Protein AF-A0A2I0JEA5-F1 (afdb_monomer_lite)

InterPro domains:
  IPR004908 ATPase, V1 complex, subunit H [PF03224] (2-89)
  IPR004908 ATPase, V1 complex, subunit H [PTHR10698] (1-89)
  IPR011989 Armadillo-like helical [G3DSA:1.25.10.10] (1-90)
  IPR016024 Armadillo-type fold [SSF48371] (2-89)

Structure (mmCIF, N/CA/C/O backbone):
data_AF-A0A2I0JEA5-F1
#
_entry.id   AF-A0A2I0JEA5-F1
#
loop_
_atom_site.group_PDB
_atom_site.id
_atom_site.type_symbol
_atom_site.label_atom_id
_atom_site.label_alt_id
_atom_site.label_comp_id
_atom_site.label_asym_id
_atom_site.label_entity_id
_atom_site.label_seq_id
_atom_site.pdbx_PDB_ins_code
_atom_site.Cartn_x
_atom_site.Cartn_y
_atom_site.Cartn_z
_atom_site.occupancy
_atom_site.B_iso_or_equiv
_atom_site.auth_seq_id
_atom_site.auth_comp_id
_atom_site.auth_asym_id
_atom_site.auth_atom_id
_atom_site.pdbx_PDB_model_num
ATOM 1 N N . MET A 1 1 ? -19.855 -1.193 14.163 1.00 40.34 1 MET A N 1
ATOM 2 C CA . MET A 1 1 ? -18.532 -0.994 13.542 1.00 40.34 1 MET A CA 1
ATOM 3 C C . MET A 1 1 ? -17.511 -1.770 14.351 1.00 40.34 1 MET A C 1
ATOM 5 O O . MET A 1 1 ? -17.206 -1.378 15.468 1.00 40.34 1 MET A O 1
ATOM 9 N N . THR A 1 2 ? -17.089 -2.930 13.860 1.00 38.00 2 THR A N 1
ATOM 10 C CA . THR A 1 2 ? -16.048 -3.749 14.490 1.00 38.00 2 THR A CA 1
ATOM 11 C C . THR A 1 2 ? -14.720 -3.365 13.857 1.00 38.00 2 THR A C 1
ATOM 13 O O . THR A 1 2 ? -14.459 -3.726 12.715 1.00 38.00 2 THR A O 1
ATOM 16 N N . THR A 1 3 ? -13.891 -2.620 14.584 1.00 44.97 3 THR A N 1
ATOM 17 C CA . THR A 1 3 ? -12.482 -2.419 14.236 1.00 44.97 3 THR A CA 1
ATOM 18 C C . THR A 1 3 ? -11.803 -3.783 14.220 1.00 44.97 3 THR A C 1
ATOM 20 O O . THR A 1 3 ? -11.616 -4.415 15.263 1.00 44.97 3 THR A O 1
ATOM 23 N N . LYS A 1 4 ? -11.480 -4.294 13.031 1.00 52.34 4 LYS A N 1
ATOM 24 C CA . LYS A 1 4 ? -10.630 -5.478 12.931 1.00 52.34 4 LYS A CA 1
ATOM 25 C C . LYS A 1 4 ? -9.209 -5.025 13.243 1.00 52.34 4 LYS A C 1
ATOM 27 O O . LYS A 1 4 ? -8.695 -4.084 12.651 1.00 52.34 4 LYS A O 1
ATOM 32 N N . LEU A 1 5 ? -8.587 -5.667 14.227 1.00 54.50 5 LEU A N 1
ATOM 33 C CA . LEU A 1 5 ? -7.173 -5.455 14.518 1.00 54.50 5 LEU A CA 1
ATOM 34 C C . LEU A 1 5 ? -6.366 -5.758 13.251 1.00 54.50 5 LEU A C 1
ATOM 36 O O . LEU A 1 5 ? -6.625 -6.773 12.600 1.00 54.50 5 LEU A O 1
ATOM 40 N N . ILE A 1 6 ? -5.375 -4.919 12.931 1.00 59.97 6 ILE A N 1
ATOM 41 C CA . ILE A 1 6 ? -4.393 -5.261 11.900 1.00 59.97 6 ILE A CA 1
ATOM 42 C C . ILE A 1 6 ? -3.859 -6.672 12.192 1.00 59.97 6 ILE A C 1
ATOM 44 O O . ILE A 1 6 ? -3.359 -6.948 13.286 1.00 59.97 6 ILE A O 1
ATOM 48 N N . THR A 1 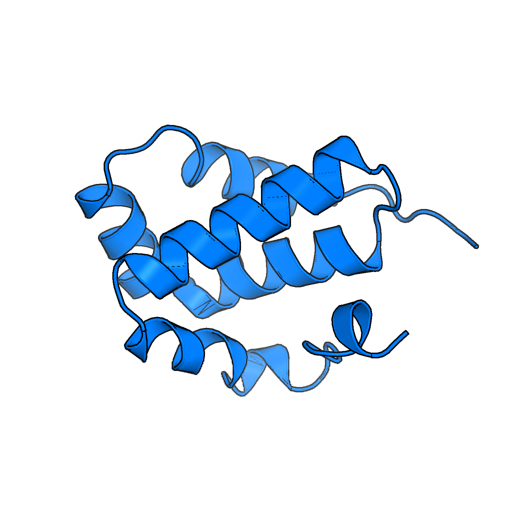7 ? -3.908 -7.555 11.197 1.00 64.12 7 THR A N 1
ATOM 49 C CA . THR A 1 7 ? -3.226 -8.848 11.267 1.00 64.12 7 THR A CA 1
ATOM 50 C C . THR A 1 7 ? -1.716 -8.631 11.407 1.00 64.12 7 THR A C 1
ATOM 52 O O . THR A 1 7 ? -1.131 -7.776 10.744 1.00 64.12 7 THR A O 1
ATOM 55 N N . GLY A 1 8 ? -1.041 -9.405 12.265 1.00 62.47 8 GLY A N 1
ATOM 56 C CA . GLY A 1 8 ? 0.393 -9.216 12.552 1.00 62.47 8 GLY A CA 1
ATOM 57 C C . GLY A 1 8 ? 1.288 -9.163 11.302 1.00 62.47 8 GLY A C 1
ATOM 58 O O . GLY A 1 8 ? 2.291 -8.451 11.288 1.00 62.47 8 GLY A O 1
ATOM 59 N N . THR A 1 9 ? 0.881 -9.837 10.226 1.00 67.50 9 THR A N 1
ATOM 60 C CA . THR A 1 9 ? 1.529 -9.821 8.908 1.00 67.50 9 THR A CA 1
ATOM 61 C C . THR A 1 9 ? 1.521 -8.438 8.246 1.00 67.50 9 THR A C 1
ATOM 63 O O . THR A 1 9 ? 2.542 -8.003 7.716 1.00 67.50 9 THR A O 1
ATOM 66 N N . CYS A 1 10 ? 0.414 -7.698 8.325 1.00 68.81 10 CYS A N 1
ATOM 67 C CA . CYS A 1 10 ? 0.292 -6.352 7.761 1.00 68.81 10 CYS A CA 1
ATOM 68 C C . CYS A 1 10 ? 1.204 -5.348 8.487 1.00 68.81 10 CYS A C 1
ATOM 70 O O . CYS A 1 10 ? 1.895 -4.567 7.837 1.00 68.81 10 CYS A O 1
ATOM 72 N N . LEU A 1 11 ? 1.307 -5.421 9.823 1.00 71.62 11 LEU A N 1
ATOM 73 C CA . LEU A 1 11 ? 2.259 -4.595 10.584 1.00 71.62 11 LEU A CA 1
ATOM 74 C C . LEU A 1 11 ? 3.721 -4.922 10.250 1.00 71.62 11 LEU A C 1
ATOM 76 O O . LEU A 1 11 ? 4.561 -4.024 10.219 1.00 71.62 11 LEU A O 1
ATOM 80 N N . GLN A 1 12 ? 4.049 -6.194 10.008 1.00 76.06 12 GLN A N 1
ATOM 81 C CA . GLN A 1 12 ? 5.403 -6.591 9.614 1.00 76.06 12 GLN A CA 1
ATOM 82 C C . GLN A 1 12 ? 5.781 -6.055 8.230 1.00 76.06 12 GLN A C 1
ATOM 84 O O . GLN A 1 12 ? 6.895 -5.557 8.059 1.00 76.06 12 GLN A O 1
ATOM 89 N N . LEU A 1 13 ? 4.861 -6.118 7.263 1.00 76.31 13 LEU A N 1
ATOM 90 C CA . LEU A 1 13 ? 5.073 -5.559 5.928 1.00 76.31 13 LEU A CA 1
ATOM 91 C C . LEU A 1 13 ? 5.204 -4.033 5.975 1.00 76.31 13 LEU A C 1
ATOM 93 O O . LEU A 1 13 ? 6.155 -3.498 5.404 1.00 76.31 13 LEU A O 1
ATOM 97 N N . LEU A 1 14 ? 4.352 -3.348 6.746 1.00 80.38 14 LEU A N 1
ATOM 98 C CA . LEU A 1 14 ? 4.461 -1.904 6.964 1.00 80.38 14 LEU A CA 1
ATOM 99 C C . LEU A 1 14 ? 5.833 -1.532 7.547 1.00 80.38 14 LEU A C 1
ATOM 101 O O . LEU A 1 14 ? 6.508 -0.663 7.015 1.00 80.38 14 LEU A O 1
ATOM 105 N N . ARG A 1 15 ? 6.307 -2.252 8.575 1.00 81.06 15 ARG A N 1
ATOM 106 C CA . ARG A 1 15 ? 7.640 -2.034 9.173 1.00 81.06 15 ARG A CA 1
ATOM 107 C C . ARG A 1 15 ? 8.803 -2.331 8.225 1.00 81.06 15 ARG A C 1
ATOM 109 O O . ARG A 1 15 ? 9.878 -1.766 8.399 1.00 81.06 15 ARG A O 1
ATOM 116 N N . ARG A 1 16 ? 8.634 -3.246 7.264 1.00 78.88 16 ARG A N 1
ATOM 117 C CA . ARG A 1 16 ? 9.649 -3.506 6.228 1.00 78.88 16 ARG A CA 1
ATOM 118 C C . ARG A 1 16 ? 9.719 -2.382 5.200 1.00 78.88 16 ARG A C 1
ATOM 120 O O . ARG A 1 16 ? 10.805 -2.134 4.685 1.00 78.88 16 ARG A O 1
ATOM 127 N N . TYR A 1 17 ? 8.588 -1.743 4.918 1.00 78.12 17 TYR A N 1
ATOM 128 C CA . TYR A 1 17 ? 8.474 -0.639 3.969 1.00 78.12 17 TYR A CA 1
ATOM 129 C C . TYR A 1 17 ? 8.829 0.722 4.595 1.00 78.12 17 TYR A C 1
ATOM 131 O O . TYR A 1 17 ? 9.392 1.584 3.921 1.00 78.12 17 TYR A O 1
ATOM 139 N N . ASP A 1 18 ? 8.539 0.898 5.887 1.00 78.50 18 ASP A N 1
ATOM 140 C CA . ASP A 1 18 ? 8.781 2.127 6.645 1.00 78.50 18 ASP A CA 1
ATOM 141 C C . ASP A 1 18 ? 10.280 2.430 6.822 1.00 78.50 18 ASP A C 1
ATOM 143 O O . ASP A 1 18 ? 11.104 1.532 7.025 1.00 78.50 18 ASP A O 1
ATOM 147 N N . LYS A 1 19 ? 10.631 3.722 6.771 1.00 74.69 19 LYS A N 1
ATOM 148 C CA . LYS A 1 19 ? 11.982 4.272 7.019 1.00 74.69 19 LYS A CA 1
ATOM 149 C C . LYS A 1 19 ? 13.111 3.668 6.172 1.00 74.69 19 LYS A C 1
ATOM 151 O O . LYS A 1 19 ? 14.280 3.724 6.560 1.00 74.69 19 LYS A O 1
ATOM 156 N N . ARG A 1 20 ? 12.795 3.087 5.013 1.00 82.50 20 ARG A N 1
ATOM 157 C CA . ARG A 1 20 ? 13.792 2.591 4.053 1.00 82.50 20 ARG A CA 1
ATOM 158 C C . ARG A 1 20 ? 14.073 3.613 2.959 1.00 82.50 20 ARG A C 1
ATOM 160 O O . ARG A 1 20 ? 13.247 4.478 2.681 1.00 82.50 20 ARG A O 1
ATOM 167 N N . SER A 1 21 ? 15.243 3.495 2.331 1.00 84.06 21 SER A N 1
ATOM 168 C CA . SER A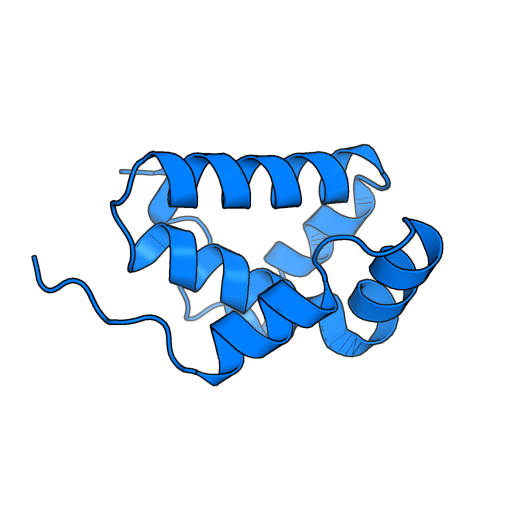 1 21 ? 15.581 4.308 1.164 1.00 84.06 21 SER A CA 1
ATOM 169 C C . SER A 1 21 ? 14.582 4.065 0.035 1.00 84.06 21 SER A C 1
ATOM 171 O O . SER A 1 21 ? 14.041 2.966 -0.112 1.00 84.06 21 SER A O 1
ATOM 173 N N . GLU A 1 22 ? 14.367 5.083 -0.795 1.00 82.00 22 GLU A N 1
ATOM 174 C CA . GLU A 1 22 ? 13.466 5.005 -1.947 1.00 82.00 22 GLU A CA 1
ATOM 175 C C . GLU A 1 22 ? 13.808 3.826 -2.872 1.00 82.00 22 GLU A C 1
ATOM 177 O O . GLU A 1 22 ? 12.917 3.099 -3.304 1.00 82.00 22 GLU A O 1
ATOM 182 N N . SER A 1 23 ? 15.101 3.574 -3.097 1.00 83.94 23 SER A N 1
ATOM 183 C CA . SER A 1 23 ? 15.597 2.441 -3.887 1.00 83.94 23 SER A CA 1
ATOM 184 C C . SER A 1 23 ? 15.163 1.082 -3.335 1.00 83.94 23 SER A C 1
ATOM 186 O O . SER A 1 23 ? 14.793 0.191 -4.095 1.00 83.94 23 SER A O 1
ATOM 188 N N . TYR A 1 24 ? 15.164 0.923 -2.012 1.00 87.00 24 TYR A N 1
ATOM 189 C CA . TYR A 1 24 ? 14.760 -0.323 -1.371 1.00 87.00 24 TYR A CA 1
ATOM 190 C C . TYR A 1 24 ? 13.239 -0.483 -1.379 1.00 87.00 24 TYR A C 1
ATOM 192 O O . TYR A 1 24 ? 12.732 -1.567 -1.651 1.00 87.00 24 TYR A O 1
ATOM 200 N N . ARG A 1 25 ? 12.494 0.610 -1.156 1.00 87.38 25 ARG A N 1
ATOM 201 C CA . ARG A 1 25 ? 11.028 0.623 -1.306 1.00 87.38 25 ARG A CA 1
ATOM 202 C C . ARG A 1 25 ? 10.626 0.269 -2.737 1.00 87.38 25 ARG A C 1
ATOM 204 O O . ARG A 1 25 ? 9.693 -0.499 -2.920 1.00 87.38 25 ARG A O 1
ATOM 211 N N . ALA A 1 26 ? 11.355 0.771 -3.735 1.00 85.94 26 ALA A N 1
ATOM 212 C CA . ALA A 1 26 ? 11.143 0.420 -5.133 1.00 85.94 26 ALA A CA 1
ATOM 213 C C . ALA A 1 26 ? 11.305 -1.084 -5.374 1.00 85.94 26 ALA A C 1
ATOM 215 O O . ALA A 1 26 ? 10.395 -1.696 -5.921 1.00 85.94 26 ALA A O 1
ATOM 216 N N . GLN A 1 27 ? 12.400 -1.671 -4.886 1.00 88.12 27 GLN A N 1
ATOM 217 C CA . GLN A 1 27 ? 12.656 -3.102 -5.023 1.00 88.12 27 GLN A CA 1
ATOM 218 C C . GLN A 1 27 ? 11.560 -3.954 -4.367 1.00 88.12 27 GLN A C 1
ATOM 220 O O . GLN A 1 27 ? 11.050 -4.877 -4.988 1.00 88.12 27 GLN A O 1
ATOM 225 N N . LEU A 1 28 ? 11.128 -3.603 -3.151 1.00 88.50 28 LEU A N 1
ATOM 226 C CA . LEU A 1 28 ? 10.034 -4.312 -2.475 1.00 88.50 28 LEU A CA 1
ATOM 227 C C . LEU A 1 28 ? 8.720 -4.279 -3.269 1.00 88.50 28 LEU A C 1
ATOM 229 O O . LEU A 1 28 ? 7.962 -5.245 -3.246 1.00 88.50 28 LEU A O 1
ATOM 233 N N . LEU A 1 29 ? 8.437 -3.168 -3.953 1.00 88.31 29 LEU A N 1
ATOM 234 C CA . LEU A 1 29 ? 7.238 -3.028 -4.782 1.00 88.31 29 LEU A CA 1
ATOM 235 C C . LEU A 1 29 ? 7.355 -3.747 -6.126 1.00 88.31 29 LEU A C 1
ATOM 237 O O . LEU A 1 29 ? 6.331 -4.147 -6.678 1.00 88.31 29 LEU A O 1
ATOM 241 N N . ASP A 1 30 ? 8.568 -3.895 -6.650 1.00 87.12 30 ASP A N 1
ATOM 242 C CA . ASP A 1 30 ? 8.822 -4.693 -7.848 1.00 87.12 30 ASP A CA 1
ATOM 243 C C . ASP A 1 30 ? 8.712 -6.197 -7.545 1.00 87.12 30 ASP A C 1
ATOM 245 O O . ASP A 1 30 ? 8.167 -6.933 -8.367 1.00 87.12 30 ASP A O 1
ATOM 249 N N . ASP A 1 31 ? 9.150 -6.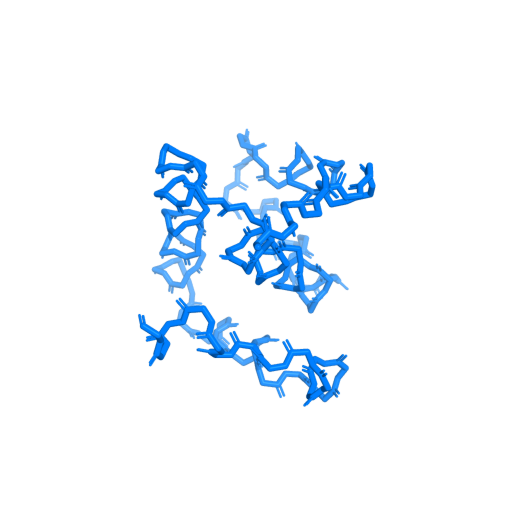628 -6.357 1.00 87.06 31 ASP A N 1
ATOM 250 C CA . ASP A 1 31 ? 9.096 -8.027 -5.921 1.00 87.06 31 ASP A CA 1
ATOM 251 C C . ASP A 1 31 ? 7.681 -8.452 -5.475 1.00 87.06 31 ASP A C 1
ATOM 253 O O . ASP A 1 31 ? 7.183 -9.484 -5.917 1.00 87.06 31 ASP A O 1
ATOM 257 N N . ASP A 1 32 ? 7.017 -7.657 -4.622 1.00 85.38 32 ASP A N 1
ATOM 258 C CA . ASP A 1 32 ? 5.767 -8.037 -3.932 1.00 85.38 32 ASP A CA 1
ATOM 259 C C . ASP A 1 32 ? 4.733 -6.887 -3.863 1.00 85.38 32 ASP A C 1
ATOM 261 O O . ASP A 1 32 ? 3.930 -6.774 -2.930 1.00 85.38 32 ASP A O 1
ATOM 265 N N . GLY A 1 33 ? 4.715 -6.005 -4.866 1.00 86.75 33 GLY A N 1
ATOM 266 C CA . GLY A 1 33 ? 3.865 -4.805 -4.911 1.00 86.75 33 GLY A CA 1
ATOM 267 C C . GLY A 1 33 ? 2.389 -4.997 -4.521 1.00 86.75 33 GLY A C 1
ATOM 268 O O . GLY A 1 33 ? 1.909 -4.252 -3.659 1.00 86.75 33 GLY A O 1
ATOM 269 N N . PRO A 1 34 ? 1.657 -5.988 -5.068 1.00 87.81 34 PRO A N 1
ATOM 270 C CA . PRO A 1 34 ? 0.254 -6.215 -4.712 1.00 87.81 34 PRO A CA 1
ATOM 271 C C . PRO A 1 34 ? 0.044 -6.554 -3.229 1.00 87.81 34 PRO A C 1
ATOM 273 O O . PRO A 1 34 ? -0.957 -6.143 -2.642 1.00 87.81 34 PRO A O 1
ATOM 276 N N . ALA A 1 35 ? 0.993 -7.247 -2.588 1.00 86.69 35 ALA A N 1
ATOM 277 C CA . ALA A 1 35 ? 0.909 -7.565 -1.164 1.00 86.69 35 ALA A CA 1
ATOM 278 C C . ALA A 1 35 ? 1.015 -6.300 -0.300 1.00 86.69 35 ALA A C 1
ATOM 280 O O . ALA A 1 35 ? 0.268 -6.152 0.667 1.00 86.69 35 ALA A O 1
ATOM 281 N N . TYR A 1 36 ? 1.884 -5.356 -0.671 1.00 87.75 36 TYR A N 1
ATOM 282 C CA . TYR A 1 36 ? 1.983 -4.061 0.008 1.00 87.75 36 TYR A CA 1
ATOM 283 C C . TYR A 1 36 ? 0.725 -3.213 -0.183 1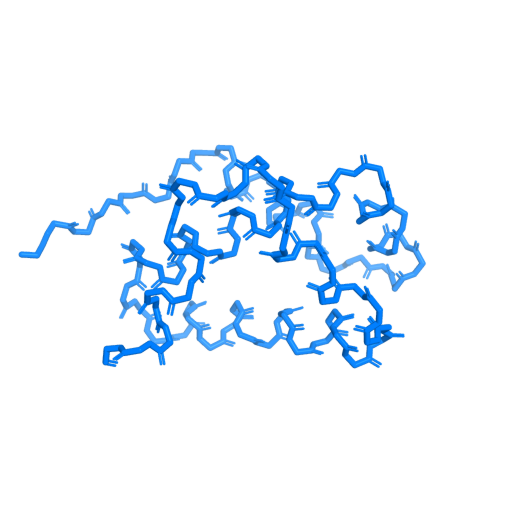.00 87.75 36 TYR A C 1
ATOM 285 O O . TYR A 1 36 ? 0.207 -2.665 0.789 1.00 87.75 36 TYR A O 1
ATOM 293 N N . VAL A 1 37 ? 0.183 -3.157 -1.403 1.00 87.69 37 VAL A N 1
ATOM 294 C CA . VAL A 1 37 ? -1.074 -2.441 -1.672 1.00 87.69 37 VAL A CA 1
ATOM 295 C C . VAL A 1 37 ? -2.227 -3.015 -0.853 1.00 87.69 37 VAL A C 1
ATOM 297 O O . VAL A 1 37 ? -2.958 -2.255 -0.219 1.00 87.69 37 VAL A O 1
ATOM 300 N N . ARG A 1 38 ? -2.341 -4.347 -0.774 1.00 85.50 38 ARG A N 1
ATOM 301 C CA . ARG A 1 38 ? -3.331 -5.019 0.080 1.00 85.50 38 ARG A CA 1
ATOM 302 C C . ARG A 1 38 ? -3.240 -4.564 1.532 1.00 85.50 38 ARG A C 1
ATOM 304 O O . ARG A 1 38 ? -4.255 -4.289 2.160 1.00 85.50 38 ARG A O 1
ATOM 311 N 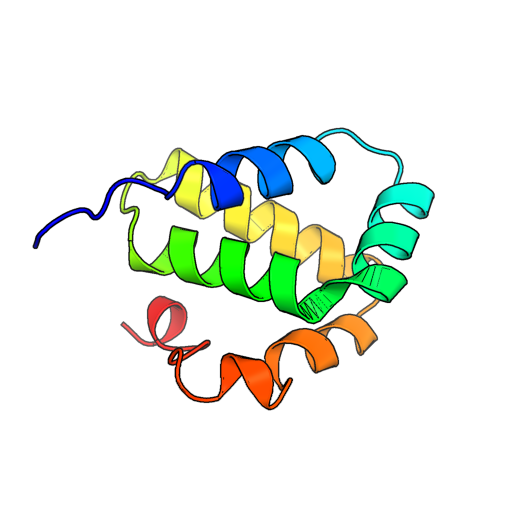N . VAL A 1 39 ? -2.026 -4.469 2.073 1.00 87.06 39 VAL A N 1
ATOM 312 C CA . VAL A 1 39 ? -1.805 -4.010 3.451 1.00 87.06 39 VAL A CA 1
ATOM 313 C C . VAL A 1 39 ? -2.313 -2.585 3.638 1.00 87.06 39 VAL A C 1
ATOM 315 O O . VAL A 1 39 ? -3.012 -2.332 4.616 1.00 87.06 39 VAL A O 1
ATOM 318 N N . PHE A 1 40 ? -2.001 -1.673 2.715 1.00 87.69 40 PHE A N 1
ATOM 319 C CA . PHE A 1 40 ? -2.461 -0.289 2.814 1.00 87.69 40 PHE A CA 1
ATOM 320 C C . PHE A 1 40 ? -3.988 -0.195 2.776 1.00 87.69 40 PHE A C 1
ATOM 322 O O . PHE A 1 40 ? -4.575 0.435 3.650 1.00 87.69 40 PHE A O 1
ATOM 329 N N . VAL A 1 41 ? -4.635 -0.891 1.839 1.00 85.50 41 VAL A N 1
ATOM 330 C CA . VAL A 1 41 ? -6.103 -0.923 1.711 1.00 85.50 41 VAL A CA 1
ATOM 331 C C . VAL A 1 41 ? -6.759 -1.533 2.949 1.00 85.50 41 VAL A C 1
ATOM 333 O O . VAL A 1 41 ? -7.700 -0.956 3.485 1.00 85.50 41 VAL A O 1
ATOM 336 N N . CYS A 1 42 ? -6.240 -2.654 3.458 1.00 83.25 42 CYS A N 1
ATOM 337 C CA . CYS A 1 42 ? -6.734 -3.264 4.693 1.00 83.25 42 CYS A CA 1
ATOM 338 C C . CYS A 1 42 ? -6.641 -2.306 5.883 1.00 83.25 42 CYS A C 1
ATOM 340 O O . CYS A 1 42 ? -7.561 -2.255 6.691 1.00 83.25 42 CYS A O 1
ATOM 342 N N . ILE A 1 43 ? -5.555 -1.534 5.997 1.00 82.75 43 ILE A N 1
ATOM 343 C CA . ILE A 1 43 ? -5.413 -0.544 7.070 1.00 82.75 43 ILE A CA 1
ATOM 344 C C . ILE A 1 43 ? -6.441 0.576 6.913 1.00 82.75 43 ILE A C 1
ATOM 346 O O . ILE A 1 43 ? -7.105 0.902 7.891 1.00 82.75 43 ILE A O 1
ATOM 350 N N . LEU A 1 44 ? -6.604 1.123 5.704 1.00 83.94 44 LEU A N 1
ATOM 351 C CA . LEU A 1 44 ? -7.583 2.180 5.435 1.00 83.94 44 LEU A CA 1
ATOM 352 C C . LEU A 1 44 ? -9.028 1.721 5.685 1.00 83.94 44 LEU A C 1
ATOM 354 O O . LEU A 1 44 ? -9.846 2.516 6.132 1.00 83.94 44 LEU A O 1
ATOM 358 N N . ARG A 1 45 ? -9.337 0.443 5.437 1.00 81.19 45 ARG A N 1
ATOM 359 C CA . ARG A 1 45 ? -10.667 -0.135 5.679 1.00 81.19 45 ARG A CA 1
ATOM 360 C C . ARG A 1 45 ? -10.922 -0.466 7.150 1.00 81.19 45 ARG A C 1
ATOM 362 O O . ARG A 1 45 ? -12.010 -0.223 7.665 1.00 81.19 45 ARG A O 1
ATOM 369 N N . ASP A 1 46 ? -9.948 -1.079 7.821 1.00 78.56 46 ASP A N 1
ATOM 370 C CA . ASP A 1 46 ? -10.170 -1.712 9.125 1.00 78.56 46 ASP A CA 1
ATOM 371 C C . ASP A 1 46 ? -9.780 -0.802 10.316 1.00 78.56 46 ASP A C 1
ATOM 373 O O . ASP A 1 46 ? -10.200 -1.062 11.452 1.00 78.56 46 ASP A O 1
ATOM 377 N N . ILE A 1 47 ? -9.009 0.274 10.083 1.00 80.31 47 ILE A N 1
ATOM 378 C CA . ILE A 1 47 ? -8.570 1.232 11.112 1.00 80.31 47 ILE A CA 1
ATOM 379 C C . ILE A 1 47 ? -9.120 2.629 10.860 1.00 80.31 47 ILE A C 1
ATOM 381 O O . ILE A 1 47 ? -8.850 3.253 9.845 1.00 80.31 47 ILE A O 1
ATOM 385 N N . PHE A 1 48 ? -9.753 3.175 11.898 1.00 75.38 48 PHE A N 1
ATOM 386 C CA . PHE A 1 48 ? -10.333 4.521 11.894 1.00 75.38 48 PHE A CA 1
ATOM 387 C C . PHE A 1 48 ? -9.562 5.526 12.764 1.00 75.38 48 PHE A C 1
ATOM 389 O O . PHE A 1 48 ? -10.075 6.593 13.086 1.00 75.38 48 PHE A O 1
ATOM 396 N N . LYS A 1 49 ? -8.340 5.194 13.204 1.00 82.19 49 LYS A N 1
ATOM 397 C CA . LYS A 1 49 ? -7.493 6.153 13.923 1.00 82.19 49 LYS A CA 1
ATOM 398 C C . LYS A 1 49 ? -6.900 7.136 12.912 1.00 82.19 49 LYS A C 1
ATOM 400 O O . LYS A 1 49 ? -6.076 6.727 12.100 1.00 82.19 49 LYS A O 1
ATOM 405 N N . GLU A 1 50 ? -7.280 8.406 13.019 1.00 81.19 50 GLU A N 1
ATOM 406 C CA . GLU A 1 50 ? -6.911 9.498 12.102 1.00 81.19 50 GLU A CA 1
ATOM 407 C C . GLU A 1 50 ? -5.412 9.520 11.769 1.00 81.19 50 GLU A C 1
ATOM 409 O O . GLU A 1 50 ? -5.045 9.308 10.620 1.00 81.19 50 GLU A O 1
ATOM 414 N N . GLU A 1 51 ? -4.540 9.585 12.780 1.00 80.81 51 GLU A N 1
ATOM 415 C CA . GLU A 1 51 ? -3.076 9.571 12.595 1.00 80.81 51 GLU A CA 1
ATOM 416 C C . GLU A 1 51 ? -2.568 8.367 11.777 1.00 80.81 51 GLU A C 1
ATOM 418 O O . GLU A 1 51 ? -1.567 8.449 11.072 1.00 80.81 51 GLU A O 1
ATOM 423 N N . THR A 1 52 ? -3.222 7.207 11.905 1.00 84.19 52 THR A N 1
ATOM 424 C CA . THR A 1 52 ? -2.821 5.984 11.190 1.00 84.19 52 THR A CA 1
ATOM 425 C C . THR A 1 52 ? -3.284 6.013 9.741 1.00 84.19 52 THR A C 1
ATOM 427 O O . THR A 1 52 ? -2.540 5.588 8.858 1.00 84.19 52 THR A O 1
ATOM 430 N N . VAL A 1 53 ? -4.489 6.529 9.502 1.00 84.88 53 VAL A N 1
ATOM 431 C CA . VAL A 1 53 ? -5.038 6.726 8.160 1.00 84.88 53 VAL A CA 1
ATOM 432 C C . VAL A 1 53 ? -4.200 7.753 7.404 1.00 84.88 53 VAL A C 1
ATOM 434 O O . VAL A 1 53 ? -3.700 7.439 6.328 1.00 84.88 53 VAL A O 1
ATOM 437 N N . GLU A 1 54 ? -3.956 8.926 7.995 1.00 87.56 54 GLU A N 1
ATOM 438 C CA . GLU A 1 54 ? -3.111 9.975 7.409 1.00 87.56 54 GLU A CA 1
ATOM 439 C C . GLU A 1 54 ? -1.715 9.454 7.070 1.00 87.56 54 GLU A C 1
ATOM 441 O O . GLU A 1 54 ? -1.211 9.675 5.970 1.00 87.56 54 GLU A O 1
ATOM 446 N N . TYR A 1 55 ? -1.108 8.701 7.988 1.00 87.69 55 TYR A N 1
ATOM 447 C CA . TYR A 1 55 ? 0.206 8.118 7.762 1.00 87.69 55 TYR A CA 1
ATOM 448 C C . TYR A 1 55 ? 0.213 7.135 6.580 1.00 87.69 55 TYR A C 1
ATOM 450 O O . TYR A 1 55 ? 1.110 7.191 5.741 1.00 87.69 55 TYR A O 1
ATOM 458 N N . VAL A 1 56 ? -0.785 6.253 6.462 1.00 88.06 56 VAL A N 1
ATOM 459 C CA . VAL A 1 56 ? -0.867 5.324 5.321 1.00 88.06 56 VAL A CA 1
ATOM 460 C C . VAL A 1 56 ? -1.147 6.054 4.009 1.00 88.06 56 VAL A C 1
ATOM 462 O O . VAL A 1 56 ? -0.550 5.703 2.991 1.00 88.06 56 VAL A O 1
ATOM 465 N N . LEU A 1 57 ? -1.988 7.089 4.024 1.00 89.31 57 LEU A N 1
ATOM 466 C CA . LEU A 1 57 ? -2.218 7.933 2.853 1.00 89.31 57 LEU A CA 1
ATOM 467 C C . LEU A 1 57 ? -0.929 8.628 2.406 1.00 89.31 57 LEU A C 1
ATOM 469 O O . LEU A 1 57 ? -0.626 8.605 1.217 1.00 89.31 57 LEU A O 1
ATOM 473 N N . ALA A 1 58 ? -0.125 9.142 3.339 1.00 90.56 58 ALA A N 1
ATOM 474 C CA . ALA A 1 58 ? 1.184 9.711 3.027 1.00 90.56 58 ALA A CA 1
ATOM 475 C C . ALA A 1 58 ? 2.136 8.668 2.410 1.00 90.56 58 ALA A C 1
ATOM 477 O O . ALA A 1 58 ? 2.823 8.960 1.436 1.00 90.56 58 ALA A O 1
ATOM 478 N N . LEU A 1 59 ? 2.142 7.422 2.902 1.00 89.31 59 LEU A N 1
ATOM 479 C CA . LEU A 1 59 ? 2.951 6.349 2.303 1.00 89.31 59 LEU A CA 1
ATOM 480 C C . LEU A 1 59 ? 2.516 5.998 0.870 1.00 89.31 59 LEU A C 1
ATOM 482 O O . LEU A 1 59 ? 3.371 5.665 0.041 1.00 89.31 59 LEU A O 1
ATOM 486 N N . ILE A 1 60 ? 1.209 6.028 0.587 1.00 90.25 60 ILE A N 1
ATOM 487 C CA . ILE A 1 60 ? 0.668 5.827 -0.765 1.00 90.25 60 ILE A CA 1
ATOM 488 C C . ILE A 1 60 ? 1.045 7.013 -1.658 1.00 90.25 60 ILE A C 1
ATOM 490 O O . ILE A 1 60 ? 1.505 6.802 -2.781 1.00 90.25 60 ILE A O 1
ATOM 494 N N . ASP A 1 61 ? 0.895 8.240 -1.164 1.00 90.25 61 ASP A N 1
ATOM 495 C CA . ASP A 1 61 ? 1.249 9.454 -1.898 1.00 90.25 61 ASP A CA 1
ATOM 496 C C . ASP A 1 61 ? 2.737 9.470 -2.270 1.00 90.25 61 ASP A C 1
ATOM 498 O O . ASP A 1 61 ? 3.080 9.608 -3.443 1.00 90.25 61 ASP A O 1
ATOM 502 N N . GLU A 1 62 ? 3.629 9.188 -1.318 1.00 90.31 62 GLU A N 1
ATOM 503 C CA . GLU A 1 62 ? 5.066 9.048 -1.573 1.00 90.31 62 GLU A CA 1
ATOM 504 C C . GLU A 1 62 ? 5.361 7.966 -2.623 1.00 90.31 62 GLU A C 1
ATOM 506 O O . GLU A 1 62 ? 6.192 8.158 -3.516 1.00 90.31 62 GLU A O 1
ATOM 511 N N . MET A 1 63 ? 4.679 6.815 -2.540 1.00 90.38 63 MET A N 1
ATOM 512 C CA . MET A 1 63 ? 4.852 5.716 -3.493 1.00 90.38 63 MET A CA 1
ATOM 513 C C . MET A 1 63 ? 4.537 6.157 -4.925 1.00 90.38 63 MET A C 1
ATOM 515 O O . MET A 1 63 ? 5.306 5.837 -5.844 1.00 90.38 63 MET A O 1
ATOM 519 N N . LEU A 1 64 ? 3.395 6.824 -5.105 1.00 90.75 64 LEU A N 1
ATOM 520 C CA . LEU A 1 64 ? 2.877 7.246 -6.403 1.00 90.75 64 LEU A CA 1
ATOM 521 C C . LEU A 1 64 ? 3.633 8.463 -6.940 1.00 90.75 64 LEU A C 1
ATOM 523 O O . LEU A 1 64 ? 3.932 8.500 -8.132 1.00 90.75 64 LEU A O 1
ATOM 527 N N . THR A 1 65 ? 4.020 9.394 -6.069 1.00 91.69 65 THR A N 1
ATOM 528 C CA . THR A 1 65 ? 4.867 10.544 -6.408 1.00 91.69 65 THR A CA 1
ATOM 529 C C . THR A 1 65 ? 6.228 10.088 -6.931 1.00 91.69 65 THR A C 1
ATOM 531 O O . THR A 1 65 ? 6.695 10.597 -7.948 1.00 91.69 65 THR A O 1
ATOM 534 N N . ALA A 1 66 ? 6.837 9.074 -6.308 1.00 90.25 66 ALA A N 1
ATOM 535 C CA . ALA A 1 66 ? 8.105 8.512 -6.773 1.00 90.25 66 ALA A CA 1
ATOM 536 C C . ALA A 1 66 ? 7.986 7.798 -8.135 1.00 90.25 66 ALA A C 1
ATOM 538 O O . ALA A 1 66 ? 8.899 7.855 -8.958 1.00 90.25 66 ALA A O 1
ATOM 539 N N . ASN A 1 67 ? 6.871 7.106 -8.402 1.00 89.69 67 ASN A N 1
ATOM 540 C CA . ASN A 1 67 ? 6.612 6.519 -9.719 1.00 89.69 67 ASN A CA 1
ATOM 541 C C . ASN A 1 67 ? 5.104 6.326 -9.967 1.00 89.69 67 ASN A C 1
ATOM 543 O O . ASN A 1 67 ? 4.540 5.319 -9.522 1.00 89.69 67 ASN A O 1
ATOM 547 N N . PRO A 1 68 ? 4.469 7.186 -10.786 1.00 90.31 68 PRO A N 1
ATOM 548 C CA . PRO A 1 68 ? 3.033 7.110 -11.058 1.00 90.31 68 PRO A CA 1
ATOM 549 C C . PRO A 1 68 ? 2.587 5.786 -11.691 1.00 90.31 68 PRO A C 1
ATOM 551 O O . PRO A 1 68 ? 1.444 5.363 -11.525 1.00 90.31 68 PRO A O 1
ATOM 554 N N . LYS A 1 69 ? 3.488 5.065 -12.376 1.00 90.81 69 LYS A N 1
ATOM 555 C CA . LYS A 1 69 ? 3.172 3.754 -12.972 1.00 90.81 69 LYS A CA 1
ATOM 556 C C . LYS A 1 69 ? 2.868 2.687 -11.920 1.00 90.81 69 LYS A C 1
ATOM 558 O O . LYS A 1 69 ? 2.270 1.670 -12.266 1.00 90.81 69 LYS A O 1
ATOM 563 N N . ARG A 1 70 ? 3.243 2.902 -10.652 1.00 90.31 70 ARG A N 1
ATOM 564 C CA . ARG A 1 70 ? 2.913 2.007 -9.531 1.00 90.31 70 ARG A CA 1
ATOM 565 C C . ARG A 1 70 ? 1.420 1.964 -9.226 1.00 90.31 70 ARG A C 1
ATOM 567 O O . ARG A 1 70 ? 0.979 0.980 -8.647 1.00 90.31 70 ARG A O 1
ATOM 574 N N . ALA A 1 71 ? 0.630 2.923 -9.717 1.00 88.06 71 ALA A N 1
ATOM 575 C CA . ALA A 1 71 ? -0.831 2.853 -9.666 1.00 88.06 71 ALA A CA 1
ATOM 576 C C . ALA A 1 71 ? -1.377 1.532 -10.246 1.00 88.06 71 ALA A C 1
ATOM 578 O O . ALA A 1 71 ? -2.376 1.014 -9.760 1.00 88.06 71 ALA A O 1
ATOM 579 N N . ARG A 1 72 ? -0.672 0.909 -11.207 1.00 89.31 72 ARG A N 1
ATOM 580 C CA . ARG A 1 72 ? -1.030 -0.414 -11.751 1.00 89.31 72 ARG A CA 1
ATOM 581 C C . ARG A 1 72 ? -1.142 -1.514 -10.689 1.00 89.31 72 ARG A C 1
ATOM 583 O O . ARG A 1 72 ? -1.889 -2.459 -10.900 1.00 89.31 72 ARG A O 1
ATOM 590 N N . LEU A 1 73 ? -0.417 -1.395 -9.571 1.00 88.75 73 LEU A N 1
ATOM 591 C CA . LEU A 1 73 ? -0.439 -2.369 -8.475 1.00 88.75 73 LEU A CA 1
ATOM 592 C C . LEU A 1 73 ? -1.807 -2.417 -7.782 1.00 88.75 73 LEU A C 1
ATOM 594 O O . LEU A 1 73 ? -2.202 -3.471 -7.301 1.00 88.75 73 LEU A O 1
ATOM 598 N N . PHE A 1 74 ? -2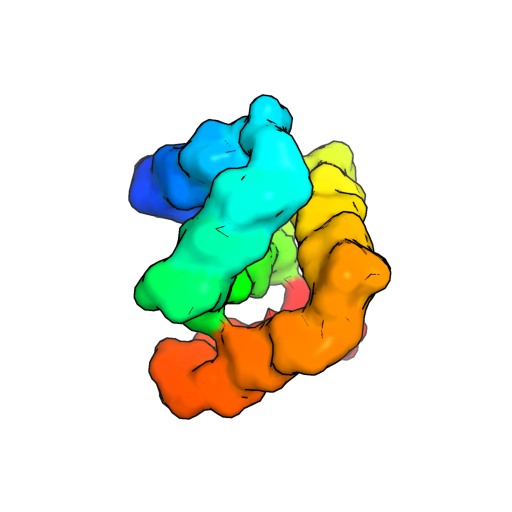.554 -1.308 -7.790 1.00 85.69 74 PHE A N 1
ATOM 599 C CA . PHE A 1 74 ? -3.924 -1.234 -7.270 1.00 85.69 74 PHE A CA 1
ATOM 600 C C . PHE A 1 74 ? -4.945 -1.909 -8.194 1.00 85.69 74 PHE A C 1
ATOM 602 O O . PHE A 1 74 ? -6.045 -2.228 -7.761 1.00 85.69 74 PHE A O 1
ATOM 609 N N . HIS A 1 75 ? -4.574 -2.168 -9.450 1.00 85.06 75 HIS A N 1
ATOM 610 C CA . HIS A 1 75 ? -5.408 -2.855 -10.438 1.00 85.06 75 HIS A CA 1
ATOM 611 C C . HIS A 1 75 ? -5.032 -4.334 -10.607 1.00 85.06 75 HIS A C 1
ATOM 613 O O . HIS A 1 75 ? -5.478 -4.984 -11.558 1.00 85.06 75 HIS A O 1
ATOM 619 N N . ASP A 1 76 ? -4.184 -4.874 -9.726 1.00 85.56 76 ASP A N 1
ATOM 620 C CA . ASP A 1 76 ? -3.796 -6.276 -9.789 1.00 85.56 76 ASP A CA 1
ATOM 621 C C . ASP A 1 76 ? -5.011 -7.188 -9.547 1.00 85.56 76 ASP A C 1
ATOM 623 O O . ASP A 1 76 ? -5.813 -6.975 -8.636 1.00 85.56 76 ASP A O 1
ATOM 627 N N . LYS A 1 77 ? -5.148 -8.241 -10.360 1.00 79.62 77 LYS A N 1
ATOM 628 C CA . LYS A 1 77 ? -6.295 -9.163 -10.296 1.00 79.62 77 LYS A CA 1
ATOM 629 C C . LYS A 1 77 ? -6.398 -9.885 -8.951 1.00 79.62 77 LYS A C 1
ATOM 631 O O . LYS A 1 77 ? -7.490 -10.297 -8.572 1.00 79.62 77 LYS A O 1
ATOM 636 N N . SER A 1 78 ? -5.290 -10.026 -8.223 1.00 77.44 78 SER A N 1
ATOM 637 C CA . SER A 1 78 ? -5.268 -10.600 -6.874 1.00 77.44 78 SER A CA 1
ATOM 638 C C . SER A 1 78 ? -5.961 -9.726 -5.819 1.00 77.44 78 SER A C 1
ATOM 640 O O . SER A 1 78 ? -6.251 -10.216 -4.725 1.00 77.44 78 SER A O 1
ATOM 642 N N . LEU A 1 79 ? -6.244 -8.458 -6.136 1.00 72.56 79 LEU A N 1
ATOM 643 C CA . LEU A 1 79 ? -6.935 -7.494 -5.274 1.00 72.56 79 LEU A CA 1
ATOM 644 C C . LEU A 1 79 ? -8.387 -7.244 -5.697 1.00 72.56 79 LEU A C 1
ATOM 646 O O . LEU A 1 79 ? -9.109 -6.545 -4.993 1.00 72.56 79 LEU A O 1
ATOM 650 N N . ALA A 1 80 ? -8.840 -7.847 -6.802 1.00 68.44 80 ALA A N 1
ATOM 651 C CA . ALA A 1 80 ? -10.161 -7.598 -7.385 1.00 68.44 80 ALA A CA 1
ATOM 652 C C . ALA A 1 80 ? -11.342 -7.921 -6.449 1.00 68.44 80 ALA A C 1
ATOM 654 O O . ALA A 1 80 ? -12.429 -7.393 -6.648 1.00 68.44 80 ALA A O 1
ATOM 655 N N . ASN A 1 81 ? -11.129 -8.762 -5.433 1.00 66.50 81 ASN A N 1
ATOM 656 C CA . ASN A 1 81 ? -12.149 -9.133 -4.447 1.00 66.50 81 ASN A CA 1
ATOM 657 C C . ASN A 1 81 ? -12.075 -8.317 -3.145 1.00 66.50 81 ASN A C 1
ATOM 659 O O . ASN A 1 81 ? -12.845 -8.589 -2.230 1.00 66.50 81 ASN A O 1
ATOM 663 N N . GLU A 1 82 ? -11.117 -7.396 -3.007 1.00 66.25 82 GLU A N 1
ATOM 664 C CA . GLU A 1 82 ? -10.892 -6.658 -1.755 1.00 66.25 82 GLU A CA 1
ATOM 665 C C . GLU A 1 82 ? -11.484 -5.247 -1.746 1.00 66.25 82 GLU A C 1
ATOM 667 O O . GLU A 1 82 ? -11.209 -4.498 -0.811 1.00 66.25 82 GLU A O 1
ATOM 672 N N . ASP A 1 83 ? -12.294 -4.899 -2.754 1.00 71.62 83 ASP A N 1
ATOM 673 C CA . ASP A 1 83 ? -12.913 -3.578 -2.909 1.00 71.62 83 ASP A CA 1
ATOM 674 C C . ASP A 1 83 ? -11.902 -2.453 -2.639 1.00 71.62 83 ASP A C 1
ATOM 676 O O . ASP A 1 83 ? -12.074 -1.600 -1.775 1.00 71.62 83 ASP A O 1
ATOM 680 N N . THR A 1 84 ? -10.803 -2.468 -3.401 1.00 74.94 84 THR A N 1
ATOM 681 C CA . THR A 1 84 ? -9.601 -1.630 -3.218 1.00 74.94 84 THR A CA 1
ATOM 682 C C . THR A 1 84 ? -9.897 -0.132 -3.068 1.00 74.94 84 THR A C 1
ATOM 684 O O . THR A 1 84 ? -9.109 0.600 -2.471 1.00 74.94 84 THR A O 1
ATOM 687 N N . TYR A 1 85 ? -11.029 0.319 -3.609 1.00 76.38 85 TYR A N 1
ATOM 688 C CA . TYR A 1 85 ? -11.454 1.714 -3.611 1.00 76.38 85 TYR A CA 1
ATOM 689 C C . TYR A 1 85 ? -12.536 2.052 -2.580 1.00 76.38 85 TYR A C 1
ATOM 691 O O . TYR A 1 85 ? -12.808 3.235 -2.398 1.00 76.38 85 TYR A O 1
ATOM 699 N N . GLU A 1 86 ? -13.130 1.069 -1.894 1.00 79.44 86 GLU A N 1
ATOM 700 C CA . GLU A 1 86 ? -14.153 1.306 -0.863 1.00 79.44 86 GLU A CA 1
ATOM 701 C C . GLU A 1 86 ? -13.716 2.371 0.160 1.00 79.44 86 GLU A C 1
ATOM 703 O O . GLU A 1 86 ? -14.494 3.302 0.372 1.00 79.44 86 GLU A O 1
ATOM 708 N N . PRO A 1 87 ? -12.476 2.354 0.703 1.00 74.75 87 PRO A N 1
ATOM 709 C CA . PRO A 1 87 ? -12.064 3.339 1.707 1.00 74.75 87 PRO A CA 1
ATOM 710 C C . PRO A 1 87 ? -12.024 4.793 1.211 1.00 74.75 87 PRO A C 1
ATOM 712 O O . PRO A 1 87 ? -11.877 5.707 2.015 1.00 74.75 87 PRO A O 1
ATOM 715 N N . PHE A 1 88 ? -12.109 5.017 -0.103 1.00 72.06 88 PHE A N 1
ATOM 716 C CA . PHE A 1 88 ? -12.064 6.345 -0.723 1.00 72.06 88 PHE A CA 1
ATOM 717 C C . PHE A 1 88 ? -13.432 6.817 -1.239 1.00 72.06 88 PHE A C 1
ATOM 719 O O . PHE A 1 88 ? -13.537 7.937 -1.735 1.00 72.06 88 PHE A O 1
ATOM 726 N N . LEU A 1 89 ? -14.458 5.960 -1.190 1.00 72.50 89 LEU A N 1
ATOM 727 C CA . LEU A 1 89 ? -15.789 6.219 -1.753 1.00 72.50 89 LEU A CA 1
ATOM 728 C C . LEU A 1 89 ? -16.866 6.477 -0.686 1.00 72.50 89 LEU A C 1
ATOM 730 O O . LEU A 1 89 ? -17.998 6.802 -1.048 1.00 72.50 89 LEU A O 1
ATOM 734 N N . SER A 1 90 ? -16.526 6.308 0.594 1.00 57.69 90 SER A N 1
ATOM 735 C CA . SER A 1 90 ? -17.411 6.482 1.753 1.00 57.69 90 SER A CA 1
ATOM 736 C C . SER A 1 90 ? -17.323 7.867 2.379 1.00 57.69 90 SER A C 1
ATOM 738 O O . SER A 1 90 ? -16.174 8.313 2.597 1.00 57.69 90 SER A O 1
#

Foldseek 3Di:
DQQDPQDPVLVVLVVLLPPDDPVSNVVCCVVPVLVNLLSLQCCLVRDDDPVSVVVSVVVVVVNCVVPVVSVVSLVDPVCVPVPSCVSVPD

Organism: Punica granatum (NCBI:txid22663)

Sequence (90 aa):
MTTKLITGTCLQLLRRYDKRSESYRAQLLDDDGPAYVRVFVCILRDIFKEETVEYVLALIDEMLTANPKRARLFHDKSLANEDTYEPFLS

Secondary structure (DSSP, 8-state):
---PPPPHHHHHHHHHHTT--HHHHHHHHHHHHHHHHHHHHHHHHH---HHHHHHHHHHHHHHHHH-GGGGGGGG-GGGTTS-TTHHHH-

pLDDT: mean 79.86, std 11.42, range [38.0, 91.69]

Radius of gyration: 12.56 Å; chains: 1; bounding box: 34×21×28 Å